Protein AF-A0A939DSG8-F1 (afdb_monomer)

Organism: NCBI:txid751969

Mean predicted aligned error: 4.27 Å

Radius of gyration: 19.81 Å; Cα contacts (8 Å, |Δi|>4): 83; chains: 1; bounding box: 52×40×44 Å

Foldseek 3Di:
DVVVQVVQVVCVVVVHDGAFEEEDEQDDDVLCVVCVVVVHHSVVSRVVVLVVVVVVCVVVVHDGPYYYYCPDPVNVVVVVVVVVVCVVVVNDDDDDDDFDADPVVGDTDDPVRDDDDDD

Sequence (119 aa):
HIQTDIWTRFQRMRGHQCYSVCADDAHGTPVMLKAQELGISPEQMVEQTRAEHHQDLLDFHVEYDNYYVTHSPENRELSELIYRRLNDAGYISKRTISQLYDPEKQMFLPDRFIKGTCP

Solvent-accessible surface area (backbone atoms only — not comparable to full-atom values): 7414 Å² total; per-residue (Å²): 110,70,75,59,45,58,51,48,53,50,41,42,77,72,71,44,93,72,88,46,72,51,59,45,84,60,75,58,72,67,48,51,53,51,14,56,74,72,74,46,52,47,67,58,48,41,52,53,51,47,52,51,53,52,48,55,34,49,75,72,70,47,78,53,83,43,75,52,54,54,82,36,74,67,50,48,53,52,51,52,48,52,51,49,54,38,45,76,72,65,72,59,85,88,78,91,78,90,74,57,66,41,81,87,80,72,43,75,54,59,75,93,74,65,82,78,78,86,130

Secondary structure (DSSP, 8-state):
-HHHHHHHHHHHHTT-----EEEE---SHHHHHHHHHHTS-HHHHHHHHHHHHHHHHHHTT---SEEEESSSHHHHHHHHHHHHHHHHTT----------EETTTTEEPPGGG------

Structure (mmCIF, N/CA/C/O backbone):
data_AF-A0A939DSG8-F1
#
_entry.id   AF-A0A939DSG8-F1
#
loop_
_atom_site.group_PDB
_atom_site.id
_atom_site.type_symbol
_atom_site.label_atom_id
_atom_site.label_alt_id
_atom_site.label_comp_id
_atom_site.label_asym_id
_atom_site.label_entity_id
_atom_site.label_seq_id
_atom_site.pdbx_PDB_ins_code
_atom_site.Cartn_x
_atom_site.Cartn_y
_atom_site.Cartn_z
_atom_site.occupancy
_atom_site.B_iso_or_equiv
_atom_site.auth_seq_id
_atom_site.auth_comp_id
_atom_site.auth_asym_id
_atom_site.auth_atom_id
_atom_site.pdbx_PDB_model_num
ATOM 1 N N . HIS A 1 1 ? -8.237 10.365 6.549 1.00 93.88 1 HIS A N 1
ATOM 2 C CA . HIS A 1 1 ? -8.371 9.963 7.965 1.00 93.88 1 HIS A CA 1
ATOM 3 C C . HIS A 1 1 ? -9.626 10.554 8.625 1.00 93.88 1 HIS A C 1
ATOM 5 O O . HIS A 1 1 ? -10.548 9.790 8.869 1.00 93.88 1 HIS A O 1
ATOM 11 N N . ILE A 1 2 ? -9.745 11.880 8.811 1.00 97.25 2 ILE A N 1
ATOM 12 C CA . ILE A 1 2 ? -10.865 12.519 9.556 1.00 97.25 2 ILE A CA 1
ATOM 13 C C . ILE A 1 2 ? -12.265 12.163 9.021 1.00 97.25 2 ILE A C 1
ATOM 15 O O . ILE A 1 2 ? -13.133 11.747 9.781 1.00 97.25 2 ILE A O 1
ATOM 19 N N . GLN A 1 3 ? -12.500 12.293 7.711 1.00 98.00 3 GLN A N 1
ATOM 20 C CA . GLN A 1 3 ? -13.813 11.990 7.121 1.00 98.00 3 GLN A CA 1
ATOM 21 C C . GLN A 1 3 ? -14.254 10.539 7.391 1.00 98.00 3 GLN A C 1
ATOM 23 O O . GLN A 1 3 ? -15.407 10.291 7.745 1.00 98.00 3 GLN A O 1
ATOM 28 N N . THR A 1 4 ? -13.329 9.588 7.245 1.00 97.06 4 THR A N 1
ATOM 29 C CA . THR A 1 4 ? -13.566 8.159 7.489 1.00 97.06 4 THR A CA 1
ATOM 30 C C . THR A 1 4 ? -13.795 7.865 8.971 1.00 97.06 4 THR A C 1
ATOM 32 O O . THR A 1 4 ? -14.659 7.054 9.304 1.00 97.06 4 THR A O 1
ATOM 35 N N . ASP A 1 5 ? -13.066 8.540 9.861 1.00 98.19 5 ASP A N 1
ATOM 36 C CA . ASP A 1 5 ? -13.221 8.404 11.312 1.00 98.19 5 ASP A CA 1
ATOM 37 C C . ASP A 1 5 ? -14.613 8.859 11.779 1.00 98.19 5 ASP A C 1
ATOM 39 O O . ASP A 1 5 ? -15.325 8.094 12.432 1.00 98.19 5 ASP A O 1
ATOM 43 N N . ILE A 1 6 ? -15.068 10.039 11.334 1.00 98.19 6 ILE A N 1
ATOM 44 C CA . ILE A 1 6 ? -16.420 10.554 11.622 1.00 98.19 6 ILE A CA 1
ATOM 45 C C . ILE A 1 6 ? -17.485 9.532 11.210 1.00 98.19 6 ILE A C 1
ATOM 47 O O . ILE A 1 6 ? -18.411 9.239 11.971 1.00 98.19 6 ILE A O 1
ATOM 51 N N . TRP A 1 7 ? -17.350 8.963 10.012 1.00 98.25 7 TRP A N 1
ATOM 52 C CA . TRP A 1 7 ? -18.307 7.985 9.508 1.00 98.25 7 TRP A CA 1
ATOM 53 C C . TRP A 1 7 ? -18.265 6.673 10.298 1.00 98.25 7 TRP A C 1
ATOM 55 O O . TRP A 1 7 ? -19.314 6.151 10.671 1.00 98.25 7 TRP A O 1
ATOM 65 N N . THR A 1 8 ? -17.074 6.173 10.629 1.00 98.25 8 THR A N 1
ATOM 66 C CA . THR A 1 8 ? -16.891 4.960 11.443 1.00 98.25 8 THR A CA 1
ATOM 67 C C . THR A 1 8 ? -17.534 5.120 12.819 1.00 98.25 8 THR A C 1
ATOM 69 O O . THR A 1 8 ? -18.296 4.254 13.258 1.00 98.25 8 THR A O 1
ATOM 72 N N . ARG A 1 9 ? -17.286 6.251 13.490 1.00 98.38 9 ARG A N 1
ATOM 73 C CA . ARG A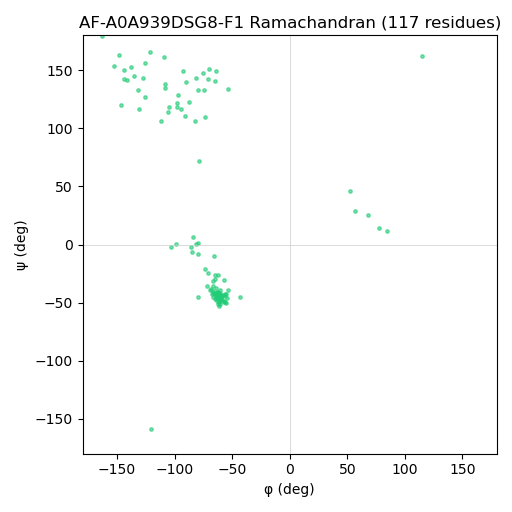 1 9 ? -17.891 6.576 14.789 1.00 98.38 9 ARG A CA 1
ATOM 7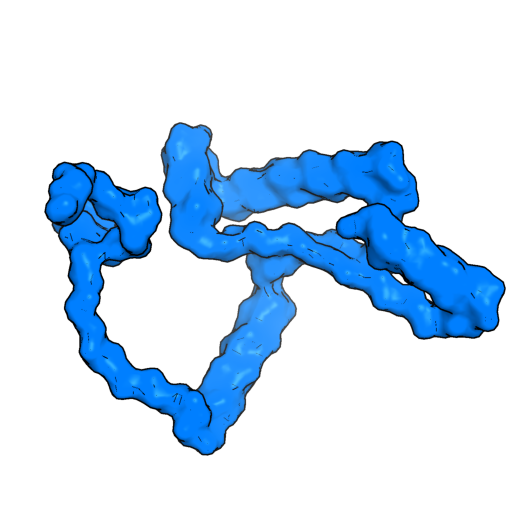4 C C . ARG A 1 9 ? -19.408 6.630 14.690 1.00 98.38 9 ARG A C 1
ATOM 76 O O . ARG A 1 9 ? -20.086 6.018 15.512 1.00 98.38 9 ARG A O 1
ATOM 83 N N . PHE A 1 10 ? -19.939 7.282 13.655 1.00 98.50 10 PHE A N 1
ATOM 84 C CA . PHE A 1 10 ? -21.376 7.298 13.396 1.00 98.50 10 PHE A CA 1
ATOM 85 C C . PHE A 1 10 ? -21.940 5.878 13.245 1.00 98.50 10 PHE A C 1
ATOM 87 O O . PHE A 1 10 ? -22.902 5.542 13.932 1.00 98.50 10 PHE A O 1
ATOM 94 N N . GLN A 1 11 ? -21.333 5.018 12.420 1.00 98.56 11 GLN A N 1
ATOM 95 C CA . GLN A 1 11 ? -21.807 3.641 12.228 1.00 98.56 11 GLN A CA 1
ATOM 96 C C . GLN A 1 11 ? -21.826 2.849 13.542 1.00 98.56 11 GLN A C 1
ATOM 98 O O . GLN A 1 11 ? -22.823 2.198 13.863 1.00 98.56 11 GLN A O 1
ATOM 103 N N . ARG A 1 12 ? -20.768 2.963 14.352 1.00 98.31 12 ARG A N 1
ATOM 104 C CA . ARG A 1 12 ? -20.689 2.309 15.668 1.00 98.31 12 ARG A CA 1
ATOM 105 C C . ARG A 1 12 ? -21.751 2.823 16.635 1.00 98.31 12 ARG A C 1
ATOM 107 O O . ARG A 1 12 ? -22.420 2.022 17.280 1.00 98.31 12 ARG A O 1
ATOM 114 N N . MET A 1 13 ? -21.977 4.138 16.689 1.00 98.44 13 MET A N 1
ATOM 115 C CA . MET A 1 13 ? -23.035 4.741 17.516 1.00 98.44 13 MET A CA 1
ATOM 116 C C . MET A 1 13 ? -24.442 4.289 17.107 1.00 98.44 13 MET A C 1
ATOM 118 O O . MET A 1 13 ? -25.353 4.280 17.930 1.00 98.44 13 MET A O 1
ATOM 122 N N . ARG A 1 14 ? -24.633 3.897 15.844 1.00 98.69 14 ARG A N 1
ATOM 123 C CA . ARG A 1 14 ? -25.890 3.327 15.340 1.00 98.69 14 ARG A CA 1
ATOM 124 C C . ARG A 1 14 ? -26.054 1.834 15.644 1.00 98.69 14 ARG A C 1
ATOM 126 O O . ARG A 1 14 ? -27.086 1.269 15.292 1.00 98.69 14 ARG A O 1
ATOM 133 N N . GLY A 1 15 ? -25.085 1.215 16.320 1.00 98.50 15 GLY A N 1
ATOM 134 C CA . GLY A 1 15 ? -25.101 -0.200 16.689 1.00 98.50 15 GLY A CA 1
ATOM 135 C C . GLY A 1 15 ? -24.588 -1.133 15.592 1.00 98.50 15 GLY A C 1
ATOM 136 O O . GLY A 1 15 ? -24.768 -2.344 15.697 1.00 98.50 15 GLY A O 1
ATOM 137 N N . HIS A 1 16 ? -23.965 -0.603 14.535 1.00 98.62 16 HIS A N 1
ATOM 138 C CA . HIS A 1 16 ? -23.385 -1.428 13.481 1.00 98.62 16 HIS A CA 1
ATOM 139 C C . HIS A 1 16 ? -22.003 -1.953 13.880 1.00 98.62 16 HIS A C 1
ATOM 141 O O . HIS A 1 16 ? -21.187 -1.237 14.465 1.00 98.62 16 HIS A O 1
ATOM 147 N N . GLN A 1 17 ? -21.712 -3.191 13.485 1.00 98.31 17 GLN A N 1
ATOM 148 C CA . GLN A 1 17 ? -20.358 -3.730 13.511 1.00 98.31 17 GLN A CA 1
ATOM 149 C C . GLN A 1 17 ? -19.559 -3.097 12.366 1.00 98.31 17 GLN A C 1
ATOM 151 O O . GLN A 1 17 ? -19.824 -3.364 11.196 1.00 98.31 17 GLN A O 1
ATOM 156 N N . CYS A 1 18 ? -18.609 -2.225 12.704 1.00 97.94 18 CYS A N 1
ATOM 157 C CA . CYS A 1 18 ? -17.837 -1.452 11.735 1.00 97.94 18 CYS A CA 1
ATOM 158 C C . CYS A 1 18 ? -16.342 -1.550 12.043 1.00 97.94 18 CYS A C 1
ATOM 160 O O . CYS A 1 18 ? -15.898 -1.062 13.089 1.00 97.94 18 CYS A O 1
ATOM 162 N N . TYR A 1 19 ? -15.597 -2.139 11.104 1.00 98.00 19 TYR A N 1
ATOM 163 C CA . TYR A 1 19 ? -14.143 -2.251 11.154 1.00 98.00 19 TYR A CA 1
ATOM 164 C C . TYR A 1 19 ? -13.487 -1.149 10.318 1.00 98.00 19 TYR A C 1
ATOM 166 O O . TYR A 1 19 ? -13.743 -1.047 9.118 1.00 98.00 19 TYR A O 1
ATOM 174 N N . SER A 1 20 ? -12.651 -0.332 10.948 1.00 97.88 20 SER A N 1
ATOM 175 C CA . SER A 1 20 ? -11.825 0.690 10.315 1.00 97.88 20 SER A CA 1
ATOM 176 C C . SER A 1 20 ? -10.384 0.202 10.277 1.00 97.88 20 SER A C 1
ATOM 178 O O . SER A 1 20 ? -9.775 -0.042 11.316 1.00 97.88 20 SER A O 1
ATOM 180 N N . VAL A 1 21 ? -9.841 0.049 9.073 1.00 97.94 21 VAL A N 1
ATOM 181 C CA . VAL A 1 21 ? -8.483 -0.454 8.843 1.00 97.94 21 VAL A CA 1
ATOM 182 C C . VAL A 1 21 ? -7.719 0.507 7.946 1.00 97.94 21 VAL A C 1
ATOM 184 O O . VAL A 1 21 ? -8.290 1.099 7.028 1.00 97.94 21 VAL A O 1
ATOM 187 N N . CYS A 1 22 ? -6.429 0.668 8.211 1.00 97.94 22 CYS A N 1
ATOM 188 C CA . CYS A 1 22 ? -5.521 1.465 7.392 1.00 97.94 22 CYS A CA 1
ATOM 189 C C . CYS A 1 22 ? -4.115 0.861 7.459 1.00 97.94 22 CYS A C 1
ATOM 191 O O . CYS A 1 22 ? -3.822 0.034 8.324 1.00 97.94 22 CYS A O 1
ATOM 193 N N . ALA A 1 23 ? -3.247 1.240 6.531 1.00 97.50 23 ALA A N 1
ATOM 194 C CA . ALA A 1 23 ? -1.853 0.831 6.528 1.00 97.50 23 ALA A CA 1
ATOM 195 C C . ALA A 1 23 ? -0.994 1.883 5.831 1.00 97.50 23 ALA A C 1
ATOM 197 O O . ALA A 1 23 ? -1.483 2.584 4.943 1.00 97.50 23 ALA A O 1
ATOM 198 N N . ASP A 1 24 ? 0.280 1.939 6.201 1.00 97.62 24 ASP A N 1
ATOM 199 C CA . ASP A 1 24 ? 1.279 2.701 5.458 1.00 97.62 24 ASP A CA 1
ATOM 200 C C . ASP A 1 24 ? 1.644 1.979 4.158 1.00 97.62 24 ASP A C 1
ATOM 202 O O . ASP A 1 24 ? 1.927 0.773 4.163 1.00 97.62 24 ASP A O 1
ATOM 206 N N . ASP A 1 25 ? 1.667 2.728 3.053 1.00 97.25 25 ASP A N 1
ATOM 207 C CA . ASP A 1 25 ? 2.193 2.241 1.780 1.00 97.25 25 ASP A CA 1
ATOM 208 C C . ASP A 1 25 ? 3.721 2.377 1.751 1.00 97.25 25 ASP A C 1
ATOM 210 O O . ASP A 1 25 ? 4.281 3.467 1.642 1.00 97.25 25 ASP A O 1
ATOM 214 N N . ALA A 1 26 ? 4.388 1.236 1.882 1.00 95.38 26 ALA A N 1
ATOM 215 C CA . ALA A 1 26 ? 5.820 1.116 2.101 1.00 95.38 26 ALA A CA 1
ATOM 216 C C . ALA A 1 26 ? 6.630 0.807 0.830 1.00 95.38 26 ALA A C 1
ATOM 218 O O . ALA A 1 26 ? 7.849 0.631 0.908 1.00 95.38 26 ALA A O 1
ATOM 219 N N . HIS A 1 27 ? 5.995 0.676 -0.339 1.00 94.94 27 HIS A N 1
ATOM 220 C CA . HIS A 1 27 ? 6.674 0.223 -1.557 1.00 94.94 27 HIS A CA 1
ATOM 221 C C . HIS A 1 27 ? 6.863 1.329 -2.599 1.00 94.94 27 HIS A C 1
ATOM 223 O O . HIS A 1 27 ? 6.213 2.369 -2.610 1.00 94.94 27 HIS A O 1
ATOM 229 N N . GLY A 1 28 ? 7.786 1.074 -3.528 1.00 90.06 28 GLY A N 1
ATOM 230 C CA . GLY A 1 28 ? 8.022 1.911 -4.699 1.00 90.06 28 GLY A CA 1
ATOM 231 C C . GLY A 1 28 ? 9.391 2.585 -4.717 1.00 90.06 28 GLY A C 1
ATOM 232 O O . GLY A 1 28 ? 10.078 2.748 -3.709 1.00 90.06 28 GLY A O 1
ATOM 233 N N . THR A 1 29 ? 9.783 3.045 -5.906 1.00 87.38 29 THR A N 1
ATOM 234 C CA . THR A 1 29 ? 11.067 3.725 -6.121 1.00 87.38 29 THR A CA 1
ATOM 235 C C . THR A 1 29 ? 11.299 4.978 -5.249 1.00 87.38 29 THR A C 1
ATOM 237 O O . THR A 1 29 ? 12.465 5.239 -4.966 1.00 87.38 29 THR A O 1
ATOM 240 N N . PRO A 1 30 ? 10.294 5.787 -4.807 1.00 88.94 30 PRO A N 1
ATOM 241 C CA . PRO A 1 30 ? 10.595 6.955 -3.975 1.00 88.94 30 PRO A CA 1
ATOM 242 C C . PRO A 1 30 ? 11.148 6.540 -2.612 1.00 88.94 30 PRO A C 1
ATOM 244 O O . PRO A 1 30 ? 12.116 7.140 -2.162 1.00 88.94 30 PRO A O 1
ATOM 247 N N . VAL A 1 31 ? 10.564 5.501 -2.005 1.00 91.56 31 VAL A N 1
ATOM 248 C CA . VAL A 1 31 ? 10.976 4.973 -0.699 1.00 91.56 31 VAL A CA 1
ATOM 249 C C . VAL A 1 31 ? 12.418 4.484 -0.773 1.00 91.56 31 VAL A C 1
ATOM 251 O O . VAL A 1 31 ? 13.256 4.917 0.008 1.00 91.56 31 VAL A O 1
ATOM 254 N N . MET A 1 32 ? 12.740 3.6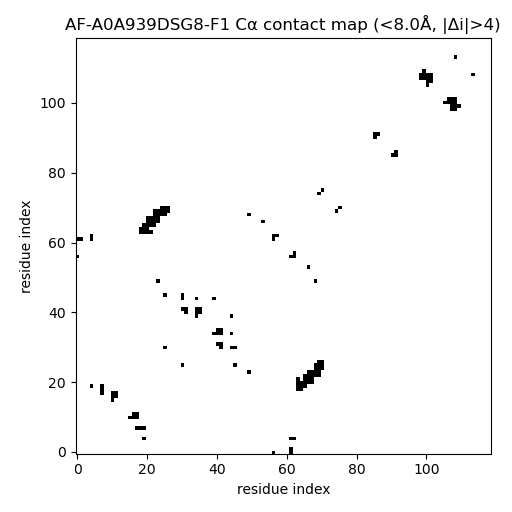73 -1.788 1.00 90.00 32 MET A N 1
ATOM 255 C CA . MET A 1 32 ? 14.102 3.174 -1.998 1.00 90.00 32 MET A CA 1
ATOM 256 C C . MET A 1 32 ? 15.128 4.308 -2.135 1.00 90.00 32 MET A C 1
ATOM 258 O O . MET A 1 32 ? 16.169 4.279 -1.486 1.00 90.00 32 MET A O 1
ATOM 262 N N . LEU A 1 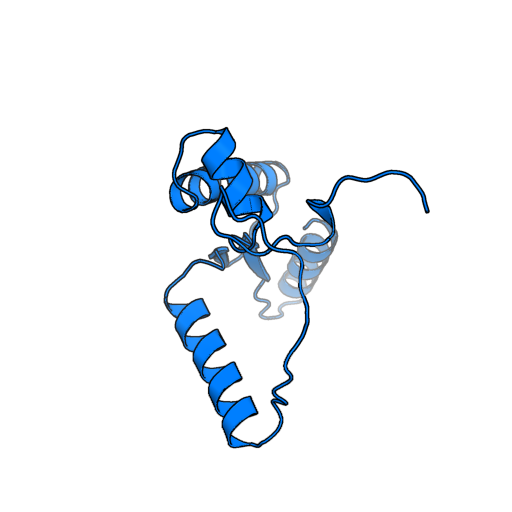33 ? 14.849 5.313 -2.970 1.00 88.94 33 LEU A N 1
ATOM 263 C CA . LEU A 1 33 ? 15.796 6.404 -3.210 1.00 88.94 33 LEU A CA 1
ATOM 264 C C . LEU A 1 33 ? 15.925 7.343 -2.011 1.00 88.94 33 LEU A C 1
ATOM 266 O O . LEU A 1 33 ? 17.023 7.822 -1.740 1.00 88.94 33 LEU A O 1
ATOM 270 N N . LYS A 1 34 ? 14.835 7.594 -1.279 1.00 92.62 34 LYS A N 1
ATOM 271 C CA . LYS A 1 34 ? 14.894 8.427 -0.079 1.00 92.62 34 LYS A CA 1
ATOM 272 C C . LYS A 1 34 ? 15.650 7.724 1.046 1.00 92.62 34 LYS A C 1
ATOM 274 O O . LYS A 1 34 ? 16.462 8.363 1.704 1.00 92.62 34 LYS A O 1
ATOM 279 N N . ALA A 1 35 ? 15.464 6.416 1.212 1.00 94.25 35 ALA A N 1
ATOM 280 C CA . ALA A 1 35 ? 16.244 5.624 2.158 1.00 94.25 35 ALA A CA 1
ATOM 281 C C . ALA A 1 35 ? 17.746 5.663 1.819 1.00 94.25 35 ALA A C 1
ATOM 283 O O . ALA A 1 35 ? 18.569 5.913 2.698 1.00 94.25 35 ALA A O 1
ATOM 284 N N . GLN A 1 36 ? 18.099 5.536 0.531 1.00 91.62 36 GLN A N 1
ATOM 285 C CA . GLN A 1 36 ? 19.480 5.700 0.056 1.00 91.62 36 GLN A CA 1
ATOM 286 C C . GLN A 1 36 ? 20.048 7.098 0.343 1.00 91.62 36 GLN A C 1
ATOM 288 O O . GLN A 1 36 ? 21.185 7.203 0.792 1.00 91.62 36 GLN A O 1
ATOM 293 N N . GLU A 1 37 ? 19.275 8.163 0.110 1.00 93.38 37 GLU A N 1
ATOM 294 C CA . GLU A 1 37 ? 19.672 9.547 0.418 1.00 93.38 37 GLU A CA 1
ATOM 295 C C . GLU A 1 37 ? 19.941 9.746 1.917 1.00 93.38 37 GLU A C 1
ATOM 297 O O . GLU A 1 37 ? 20.893 10.425 2.293 1.00 93.38 37 GLU A O 1
ATOM 302 N N . LEU A 1 38 ? 19.121 9.124 2.766 1.00 94.69 38 LEU A N 1
ATOM 303 C CA . LEU A 1 38 ? 19.248 9.153 4.224 1.00 94.69 38 LEU A CA 1
ATOM 304 C C . LEU A 1 38 ? 20.320 8.187 4.760 1.00 94.69 38 LEU A C 1
ATOM 306 O O . LEU A 1 38 ? 20.624 8.220 5.950 1.00 94.69 38 LEU A O 1
ATOM 310 N N . GLY A 1 39 ? 20.895 7.329 3.911 1.00 96.38 39 GLY A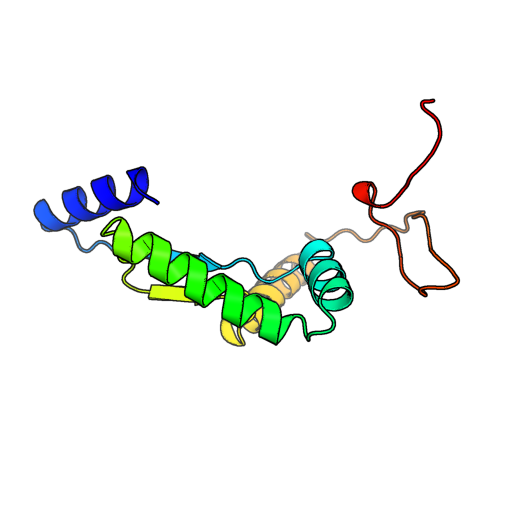 N 1
ATOM 311 C CA . GLY A 1 39 ? 21.899 6.340 4.310 1.00 96.38 39 GLY A CA 1
ATOM 312 C C . GLY A 1 39 ? 21.360 5.228 5.219 1.00 96.38 39 GLY A C 1
ATOM 313 O O . GLY A 1 39 ? 22.129 4.641 5.980 1.00 96.38 39 GLY A O 1
ATOM 314 N N . ILE A 1 40 ? 20.058 4.939 5.154 1.00 97.50 4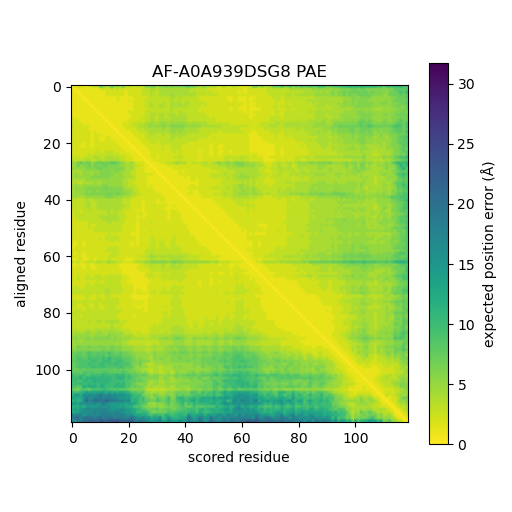0 ILE A N 1
ATOM 315 C CA . ILE A 1 40 ? 19.377 3.900 5.944 1.00 97.50 40 ILE A CA 1
ATOM 316 C C . ILE A 1 40 ? 18.699 2.877 5.027 1.00 97.50 40 ILE A C 1
ATOM 318 O O . ILE A 1 40 ? 18.537 3.098 3.826 1.00 97.50 40 ILE A O 1
ATOM 322 N N . SER A 1 41 ? 18.300 1.732 5.582 1.00 96.81 41 SER A N 1
ATOM 323 C CA . SER A 1 41 ? 17.508 0.756 4.821 1.00 96.81 41 SER A CA 1
ATOM 324 C C . SER A 1 41 ? 16.078 1.265 4.560 1.00 96.81 41 SER A C 1
ATOM 326 O O . SER A 1 41 ? 15.541 2.023 5.376 1.00 96.81 41 SER A O 1
ATOM 328 N N . PRO A 1 42 ? 15.430 0.849 3.454 1.00 95.38 42 PRO A N 1
ATOM 329 C CA . PRO A 1 42 ? 14.018 1.142 3.205 1.00 95.38 42 PRO A CA 1
ATOM 330 C C . PRO A 1 42 ? 13.110 0.714 4.360 1.00 95.38 42 PRO A C 1
ATOM 332 O O . PRO A 1 42 ? 12.206 1.454 4.730 1.00 95.38 42 PRO A O 1
ATOM 335 N N . GLU A 1 43 ? 13.383 -0.436 4.972 1.00 95.62 43 GLU A N 1
ATOM 336 C CA . GLU A 1 43 ? 12.622 -0.970 6.100 1.00 95.62 43 GLU A CA 1
ATOM 337 C C . GLU A 1 43 ? 12.729 -0.060 7.330 1.00 95.62 43 GLU A C 1
ATOM 339 O O . GLU A 1 43 ? 11.720 0.234 7.965 1.00 95.62 43 GLU A O 1
ATOM 344 N N . GLN A 1 44 ? 13.928 0.450 7.635 1.00 96.69 44 GLN A N 1
ATOM 345 C CA . GLN A 1 44 ? 14.114 1.426 8.716 1.00 96.69 44 GLN A CA 1
ATOM 346 C C . GLN A 1 44 ? 13.379 2.737 8.437 1.00 96.69 44 GLN A C 1
ATOM 348 O O . GLN A 1 44 ? 12.738 3.274 9.337 1.00 96.69 44 GLN A O 1
ATOM 353 N N . MET A 1 45 ? 13.460 3.244 7.203 1.00 96.38 45 MET A N 1
ATOM 354 C CA . MET A 1 45 ? 12.762 4.470 6.814 1.00 96.38 45 MET A CA 1
ATOM 355 C C . MET A 1 45 ? 11.243 4.313 6.965 1.00 96.38 45 MET A C 1
ATOM 357 O O . MET A 1 45 ? 10.582 5.198 7.507 1.00 96.38 45 MET A O 1
ATOM 361 N N . VAL A 1 46 ? 10.697 3.188 6.495 1.00 96.00 46 VAL A N 1
ATOM 362 C CA . VAL A 1 46 ? 9.269 2.864 6.592 1.00 96.00 46 VAL A CA 1
ATOM 363 C C . VAL A 1 46 ? 8.835 2.758 8.048 1.00 96.00 46 VAL A C 1
ATOM 365 O O . VAL A 1 46 ? 7.814 3.333 8.401 1.00 96.00 46 VAL A O 1
ATOM 368 N N . GLU A 1 47 ? 9.602 2.077 8.901 1.00 96.38 47 GLU A N 1
ATOM 369 C CA . GLU A 1 47 ? 9.250 1.925 10.317 1.00 96.38 47 GLU A CA 1
ATOM 370 C C . GLU A 1 47 ? 9.207 3.277 11.044 1.00 96.38 47 GLU A C 1
ATOM 372 O O . GLU A 1 47 ? 8.254 3.558 11.769 1.00 96.38 47 GLU A O 1
ATOM 377 N N . GLN A 1 48 ? 10.199 4.142 10.804 1.00 96.62 48 GLN A N 1
ATOM 378 C CA . GLN A 1 48 ? 10.238 5.493 11.375 1.00 96.62 48 GLN A CA 1
ATOM 379 C C . GLN A 1 48 ? 9.049 6.335 10.906 1.00 96.62 48 GLN A C 1
ATOM 381 O O . GLN A 1 48 ? 8.307 6.870 11.725 1.00 96.62 48 GLN A O 1
ATOM 386 N N . THR A 1 49 ? 8.828 6.380 9.592 1.00 96.00 49 THR A N 1
ATOM 387 C CA . THR A 1 49 ? 7.743 7.163 8.984 1.00 96.00 49 THR A CA 1
ATOM 388 C C . THR A 1 49 ? 6.374 6.670 9.460 1.00 96.00 49 THR A C 1
ATOM 390 O O . THR A 1 49 ? 5.500 7.466 9.789 1.00 96.00 49 THR A O 1
ATOM 393 N N . ARG A 1 50 ? 6.191 5.349 9.572 1.00 96.62 50 ARG A N 1
ATOM 394 C CA . ARG A 1 50 ? 4.956 4.746 10.081 1.00 96.62 50 ARG A CA 1
ATOM 395 C C . ARG A 1 50 ? 4.692 5.127 11.532 1.00 96.62 50 ARG A C 1
ATOM 397 O O . ARG A 1 50 ? 3.541 5.376 11.885 1.00 96.62 50 ARG A O 1
ATOM 404 N N . ALA A 1 51 ? 5.723 5.140 12.376 1.00 97.19 51 ALA A N 1
ATOM 405 C CA . ALA A 1 51 ? 5.585 5.556 13.767 1.00 97.19 51 ALA A CA 1
ATOM 406 C C . ALA A 1 51 ? 5.156 7.030 13.868 1.00 97.19 51 ALA A C 1
ATOM 408 O O . ALA A 1 51 ? 4.254 7.342 14.643 1.00 97.19 51 ALA A O 1
ATOM 409 N N . GLU A 1 52 ? 5.738 7.903 13.041 1.00 97.81 52 GLU A N 1
ATOM 410 C CA . GLU A 1 52 ? 5.359 9.319 12.936 1.00 97.81 52 GLU A CA 1
ATOM 411 C C . GLU A 1 52 ? 3.905 9.479 12.471 1.00 97.81 52 GLU A C 1
ATOM 413 O O . GLU A 1 52 ? 3.102 10.088 13.174 1.00 97.81 52 GLU A O 1
ATOM 418 N N . HIS A 1 53 ? 3.522 8.843 11.359 1.00 97.88 53 HIS A N 1
ATOM 419 C CA . HIS A 1 53 ? 2.142 8.865 10.866 1.00 97.88 53 HIS A CA 1
ATOM 420 C C . HIS A 1 53 ? 1.141 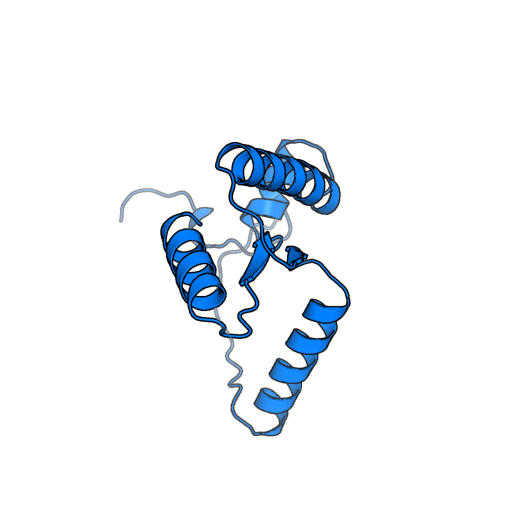8.356 11.907 1.00 97.88 53 HIS A C 1
ATOM 422 O O . HIS A 1 53 ? 0.065 8.930 12.072 1.00 97.88 53 HIS A O 1
ATOM 428 N N . HIS A 1 54 ? 1.470 7.270 12.611 1.00 97.00 54 HIS A N 1
ATOM 429 C CA . HIS A 1 54 ? 0.597 6.720 13.640 1.00 97.00 54 HIS A CA 1
ATOM 430 C C . HIS A 1 54 ? 0.427 7.694 14.809 1.00 97.00 54 HIS A C 1
ATOM 432 O O . HIS A 1 54 ? -0.695 7.880 15.279 1.00 97.00 54 HIS A O 1
ATOM 438 N N . GLN A 1 55 ? 1.508 8.343 15.248 1.00 97.94 55 GLN A N 1
ATOM 439 C CA . GLN A 1 55 ? 1.438 9.348 16.304 1.00 97.94 55 GLN A CA 1
ATOM 440 C C . GLN A 1 55 ? 0.588 10.550 15.879 1.00 97.94 55 GLN A C 1
ATOM 442 O O . GLN A 1 55 ? -0.314 10.935 16.621 1.00 97.94 55 GLN A O 1
ATOM 447 N N . ASP A 1 56 ? 0.792 11.072 14.668 1.00 98.19 56 ASP A N 1
ATOM 448 C CA . ASP A 1 56 ? -0.016 12.168 14.130 1.00 98.19 56 ASP A CA 1
ATOM 449 C C . ASP A 1 56 ? -1.508 11.799 14.129 1.00 98.19 56 ASP A C 1
ATOM 451 O O . ASP A 1 56 ? -2.360 12.578 14.550 1.00 98.19 56 ASP A O 1
ATOM 455 N N . LEU A 1 57 ? -1.859 10.583 13.702 1.00 97.81 57 LEU A N 1
ATOM 456 C CA . LEU A 1 57 ? -3.248 10.116 13.707 1.00 97.81 57 LEU A CA 1
ATOM 457 C C . LEU A 1 57 ? -3.851 10.084 15.114 1.00 97.81 57 LEU A C 1
ATOM 459 O O . LEU A 1 57 ? -4.984 10.543 15.296 1.00 97.81 57 LEU A O 1
ATOM 463 N N . LEU A 1 58 ? -3.099 9.590 16.100 1.00 96.81 58 LEU A N 1
ATOM 464 C CA . LEU A 1 58 ? -3.525 9.562 17.499 1.00 96.81 58 LEU A CA 1
ATOM 465 C C . LEU A 1 58 ? -3.720 10.970 18.071 1.00 96.81 58 LEU A C 1
ATOM 467 O O . LEU A 1 58 ? -4.694 11.195 18.795 1.00 96.81 58 LEU A O 1
ATOM 471 N N . ASP A 1 59 ? -2.8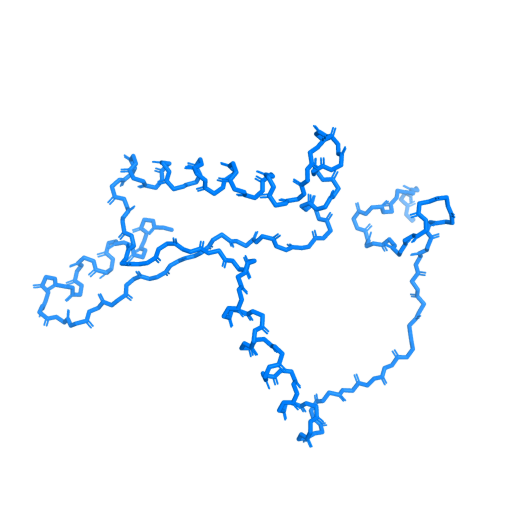70 11.926 17.698 1.00 98.00 59 ASP A N 1
ATOM 472 C CA . ASP A 1 59 ? -2.979 13.329 18.117 1.00 98.00 59 ASP A CA 1
ATOM 473 C C . ASP A 1 59 ? -4.251 13.996 17.561 1.00 98.00 59 ASP A C 1
ATOM 475 O O . ASP A 1 59 ? -4.855 14.851 18.211 1.00 98.00 59 ASP A O 1
ATOM 479 N N . PHE A 1 60 ? -4.728 13.548 16.396 1.00 97.81 60 PHE A N 1
ATOM 480 C CA . PHE A 1 60 ? -6.037 13.917 15.840 1.00 97.81 60 PHE A CA 1
ATOM 481 C C . PHE A 1 60 ? -7.205 13.070 16.376 1.00 97.81 60 PHE A C 1
ATOM 483 O O . PHE A 1 60 ? -8.334 13.208 15.895 1.00 97.81 60 PHE A O 1
ATOM 490 N N . HIS A 1 61 ? -6.964 12.198 17.358 1.00 97.19 61 HIS A N 1
ATOM 491 C CA . HIS A 1 61 ? -7.925 11.230 17.892 1.00 97.19 61 HIS A CA 1
ATOM 492 C C . HIS A 1 61 ? -8.505 10.279 16.835 1.00 97.19 61 HIS A C 1
ATOM 494 O O . HIS A 1 61 ? -9.637 9.805 16.965 1.00 97.19 61 HIS A O 1
ATOM 500 N N . VAL A 1 62 ? -7.742 9.988 15.784 1.00 97.88 62 VAL A N 1
ATOM 501 C CA . VAL A 1 62 ? -8.095 8.980 14.788 1.00 97.88 62 VAL A CA 1
ATOM 502 C C . VAL A 1 62 ? -7.429 7.666 15.167 1.00 97.88 62 VAL A C 1
ATOM 504 O O . VAL A 1 62 ? -6.209 7.544 15.135 1.00 97.88 62 VAL A O 1
ATOM 507 N N . GLU A 1 63 ? -8.244 6.658 15.465 1.00 93.06 63 GLU A N 1
ATOM 508 C CA . GLU A 1 63 ? -7.772 5.322 15.822 1.00 93.06 63 GLU A CA 1
ATOM 509 C C . GLU A 1 63 ? -8.432 4.276 14.917 1.00 93.06 63 GLU A C 1
ATOM 511 O O . GLU A 1 63 ? -9.656 4.230 14.762 1.00 93.06 63 GLU A O 1
ATOM 516 N N . TYR A 1 64 ? -7.605 3.444 14.288 1.00 97.38 64 TYR A N 1
ATOM 517 C CA . TYR A 1 64 ? -8.048 2.316 13.471 1.00 97.38 64 TYR A CA 1
ATOM 518 C C . TYR A 1 64 ? -8.102 1.058 14.333 1.00 97.38 64 TYR A C 1
ATOM 520 O O . TYR A 1 64 ? -7.265 0.882 15.211 1.00 97.38 64 TYR A O 1
ATOM 528 N N . ASP A 1 65 ? -9.014 0.131 14.030 1.00 98.06 65 ASP A N 1
ATOM 529 C CA . ASP A 1 65 ? -9.006 -1.188 14.683 1.00 98.06 65 ASP A CA 1
ATOM 530 C C . ASP A 1 65 ? -7.753 -1.985 14.317 1.00 98.06 65 ASP A C 1
ATOM 532 O O . ASP A 1 65 ? -7.322 -2.859 15.064 1.00 98.06 65 ASP A O 1
ATOM 536 N N . ASN A 1 66 ? -7.180 -1.695 13.146 1.00 97.62 66 ASN A N 1
ATOM 537 C CA . ASN A 1 66 ? -5.873 -2.185 12.749 1.00 97.62 66 ASN A CA 1
ATOM 538 C C . ASN A 1 66 ? -5.155 -1.140 11.883 1.00 97.62 66 ASN A C 1
ATOM 540 O O . ASN A 1 66 ? -5.654 -0.773 10.814 1.00 97.62 66 ASN A O 1
ATOM 544 N N . TYR A 1 67 ? -3.985 -0.686 12.342 1.00 97.25 67 TYR A N 1
ATOM 545 C CA . TYR A 1 67 ? -3.083 0.190 11.592 1.00 97.25 67 TYR A CA 1
ATOM 546 C C . TYR A 1 67 ? -1.796 -0.553 11.230 1.00 97.25 67 TYR A C 1
ATOM 548 O O . TYR A 1 67 ? -0.944 -0.811 12.086 1.00 97.25 67 TYR A O 1
ATOM 556 N N . TYR A 1 68 ? -1.651 -0.920 9.961 1.00 96.94 68 TYR A N 1
ATOM 557 C CA . TYR A 1 68 ? -0.645 -1.887 9.523 1.00 96.94 68 TYR A CA 1
ATOM 558 C C . TYR A 1 68 ? 0.337 -1.311 8.492 1.00 96.94 68 TYR A C 1
ATOM 560 O O . TYR A 1 68 ? 0.542 -0.100 8.439 1.00 96.94 68 TYR A O 1
ATOM 568 N N . VAL A 1 69 ? 1.001 -2.168 7.715 1.00 97.38 69 VAL A N 1
ATOM 569 C CA . VAL A 1 69 ? 1.974 -1.773 6.686 1.00 97.38 69 VAL A CA 1
ATOM 570 C C . VAL A 1 69 ? 1.888 -2.710 5.480 1.00 97.38 69 VAL A C 1
ATOM 572 O O . VAL A 1 69 ? 1.686 -3.920 5.633 1.00 97.38 69 VAL A O 1
ATOM 575 N N . THR A 1 70 ? 2.033 -2.175 4.264 1.00 97.94 70 THR A N 1
ATOM 576 C CA . THR A 1 70 ? 1.985 -2.988 3.033 1.00 97.94 70 THR A CA 1
ATOM 577 C C . THR A 1 70 ? 3.216 -3.881 2.865 1.00 97.94 70 THR A C 1
ATOM 579 O O . THR A 1 70 ? 3.129 -4.931 2.224 1.00 97.94 70 THR A O 1
ATOM 582 N N . HIS A 1 71 ? 4.351 -3.521 3.472 1.00 97.44 71 HIS A N 1
ATOM 583 C CA . HIS A 1 71 ? 5.538 -4.373 3.566 1.00 97.44 71 HIS A CA 1
ATOM 584 C C . HIS A 1 71 ? 5.371 -5.426 4.677 1.00 97.44 71 HIS A C 1
ATOM 586 O O . HIS A 1 71 ? 5.984 -5.343 5.737 1.00 97.44 71 HIS A O 1
ATOM 592 N N . SER A 1 72 ? 4.507 -6.411 4.434 1.00 97.50 72 SER A N 1
ATOM 593 C CA . SER A 1 72 ? 4.173 -7.486 5.376 1.00 97.50 72 SER A CA 1
ATOM 594 C C . SER A 1 72 ? 4.073 -8.855 4.686 1.00 97.50 72 SER A C 1
ATOM 596 O O . SER A 1 72 ? 3.775 -8.916 3.483 1.00 97.50 72 SER A O 1
ATOM 598 N N . PRO A 1 73 ? 4.320 -9.966 5.411 1.00 98.12 73 PRO A N 1
ATOM 599 C CA . PRO A 1 73 ? 4.196 -11.318 4.862 1.00 98.12 73 PRO A CA 1
ATOM 600 C C . PRO A 1 73 ? 2.813 -11.608 4.263 1.00 98.12 73 PRO A C 1
ATOM 602 O O . PRO A 1 73 ? 2.719 -12.157 3.166 1.00 98.12 73 PRO A O 1
ATOM 605 N N . GLU A 1 74 ? 1.749 -11.185 4.940 1.00 98.12 74 GLU A N 1
ATOM 606 C CA . GLU A 1 74 ? 0.359 -11.417 4.552 1.00 98.12 74 GLU A CA 1
ATOM 607 C C . GLU A 1 74 ? 0.021 -10.673 3.259 1.00 98.12 74 GLU A C 1
ATOM 609 O O . GLU A 1 74 ? -0.556 -11.249 2.335 1.00 98.12 74 GLU A O 1
ATOM 614 N N . ASN A 1 75 ? 0.421 -9.401 3.150 1.00 98.44 75 ASN A N 1
ATOM 615 C CA . ASN A 1 75 ? 0.173 -8.624 1.939 1.00 98.44 75 ASN A CA 1
ATOM 616 C C . ASN A 1 75 ? 0.965 -9.173 0.746 1.00 98.44 75 ASN A C 1
ATOM 618 O O . ASN A 1 75 ? 0.451 -9.197 -0.375 1.00 98.44 75 ASN A O 1
ATOM 622 N N . ARG A 1 76 ? 2.191 -9.663 0.976 1.00 98.50 76 ARG A N 1
ATOM 623 C CA . ARG A 1 76 ? 2.977 -10.353 -0.053 1.00 98.50 76 ARG A CA 1
ATOM 624 C C . ARG A 1 76 ? 2.254 -11.603 -0.550 1.00 98.50 76 ARG A C 1
ATOM 626 O O . ARG A 1 76 ? 2.076 -11.748 -1.757 1.00 98.50 76 ARG A O 1
ATOM 633 N N . GLU A 1 77 ? 1.818 -12.476 0.354 1.00 98.75 77 GLU A N 1
ATOM 634 C CA . GLU A 1 77 ? 1.116 -13.711 -0.007 1.00 98.75 77 GLU A CA 1
ATOM 635 C C . GLU A 1 77 ? -0.166 -13.419 -0.798 1.00 98.75 77 GLU A C 1
ATOM 637 O O . GLU A 1 77 ? -0.381 -13.988 -1.870 1.00 98.75 77 GLU A O 1
ATOM 642 N N . LEU A 1 78 ? -0.990 -12.486 -0.315 1.00 98.69 78 LEU A N 1
ATOM 643 C CA . LEU A 1 78 ? -2.250 -12.116 -0.959 1.00 98.69 78 LEU A CA 1
ATOM 644 C C . LEU A 1 78 ? -2.030 -11.460 -2.328 1.00 98.69 78 LEU A C 1
ATOM 646 O O . LEU A 1 78 ? -2.734 -11.793 -3.286 1.00 98.69 78 LEU A O 1
ATOM 650 N N . SER A 1 79 ? -1.035 -10.579 -2.451 1.00 98.56 79 SER A N 1
ATOM 651 C CA . SER A 1 79 ? -0.688 -9.933 -3.724 1.00 98.56 79 SER A CA 1
ATOM 652 C C . SER A 1 79 ? -0.201 -10.952 -4.754 1.00 98.56 79 SER A C 1
ATOM 654 O O . SER A 1 79 ? -0.668 -10.957 -5.897 1.00 98.56 79 SER A O 1
ATOM 656 N N . GLU A 1 80 ? 0.691 -11.863 -4.352 1.00 98.69 80 GLU A N 1
ATOM 657 C CA . GLU A 1 80 ? 1.167 -12.945 -5.216 1.00 98.69 80 GLU A CA 1
ATOM 658 C C . GLU A 1 80 ? 0.021 -13.8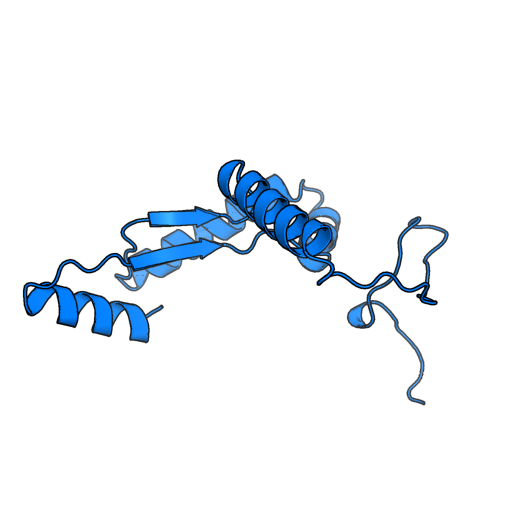87 -5.616 1.00 98.69 80 GLU A C 1
ATOM 660 O O . GLU A 1 80 ? -0.074 -14.279 -6.781 1.00 98.69 80 GLU A O 1
ATOM 665 N N . LEU A 1 81 ? -0.881 -14.224 -4.690 1.00 98.75 81 LEU A N 1
ATOM 666 C CA . LEU A 1 81 ? -2.049 -15.064 -4.956 1.00 98.75 81 LEU A CA 1
ATOM 667 C C . LEU A 1 81 ? -2.981 -14.436 -6.000 1.00 98.75 81 LEU A C 1
ATOM 669 O O . LEU A 1 81 ? -3.388 -15.117 -6.945 1.00 98.75 81 LEU A O 1
ATOM 673 N N . ILE A 1 82 ? -3.319 -13.153 -5.844 1.00 98.75 82 ILE A N 1
ATOM 674 C CA . ILE A 1 82 ? -4.177 -12.426 -6.789 1.00 98.75 82 ILE A CA 1
ATOM 675 C C . ILE A 1 82 ? -3.512 -12.377 -8.166 1.00 98.75 82 ILE A C 1
ATOM 677 O O . ILE A 1 82 ? -4.153 -12.722 -9.160 1.00 98.75 82 ILE A O 1
ATOM 681 N N . TYR A 1 83 ? -2.224 -12.027 -8.229 1.00 98.56 83 TYR A N 1
ATOM 682 C CA . TYR A 1 83 ? -1.471 -12.007 -9.482 1.00 98.56 83 TYR A CA 1
ATOM 683 C C . TYR A 1 83 ? -1.502 -13.365 -10.191 1.00 98.56 83 TYR A C 1
ATOM 685 O O . TYR A 1 83 ? -1.837 -13.432 -11.374 1.00 98.56 83 TYR A O 1
ATOM 693 N N . ARG A 1 84 ? -1.197 -14.455 -9.472 1.00 98.69 84 ARG A N 1
ATOM 694 C CA . ARG A 1 84 ? -1.183 -15.813 -10.037 1.00 98.69 84 ARG A CA 1
ATOM 695 C C . ARG A 1 84 ? -2.558 -16.198 -10.578 1.00 98.69 84 ARG A C 1
ATOM 697 O O . ARG A 1 84 ? -2.648 -16.622 -11.722 1.00 98.69 84 ARG A O 1
ATOM 704 N N . ARG A 1 85 ? -3.637 -15.945 -9.829 1.00 98.75 85 ARG A N 1
ATOM 705 C CA . ARG A 1 85 ? -5.012 -16.218 -10.290 1.00 98.75 85 ARG A CA 1
ATOM 706 C C . ARG A 1 85 ? -5.379 -15.442 -11.555 1.00 98.75 85 ARG A C 1
ATOM 708 O O . ARG A 1 85 ? -6.002 -16.006 -12.449 1.00 98.75 85 ARG A O 1
ATOM 715 N N . LEU A 1 86 ? -4.994 -14.168 -11.646 1.00 98.75 86 LEU A N 1
ATOM 716 C CA . LEU A 1 86 ? -5.226 -13.361 -12.847 1.00 98.75 86 LEU A CA 1
ATOM 717 C C . LEU A 1 86 ? -4.407 -13.869 -14.037 1.00 98.75 86 LEU A C 1
ATOM 719 O O . LEU A 1 86 ? -4.911 -13.909 -15.158 1.00 98.75 86 LEU A O 1
ATOM 723 N N . ASN A 1 87 ? -3.158 -14.267 -13.800 1.00 98.38 87 ASN A N 1
ATOM 724 C CA . ASN A 1 87 ? -2.289 -14.823 -14.829 1.00 98.38 87 ASN A CA 1
ATOM 725 C C . ASN A 1 87 ? -2.822 -16.164 -15.355 1.00 98.38 87 ASN A C 1
ATOM 727 O O . ASN A 1 87 ? -2.924 -16.339 -16.566 1.00 98.38 87 ASN A O 1
ATOM 731 N N . ASP A 1 88 ? -3.219 -17.071 -14.463 1.00 98.44 88 ASP A N 1
ATOM 732 C CA . ASP A 1 88 ? -3.726 -18.403 -14.814 1.00 98.44 88 ASP A CA 1
ATOM 733 C C . ASP A 1 88 ? -5.068 -18.330 -15.556 1.00 98.44 88 ASP A C 1
ATOM 735 O O . ASP A 1 88 ? -5.340 -19.139 -16.440 1.00 98.44 88 ASP A O 1
ATOM 739 N N . ALA A 1 89 ? -5.884 -17.316 -15.255 1.00 98.56 89 ALA A N 1
ATOM 740 C CA . ALA A 1 89 ? -7.124 -17.031 -15.972 1.00 98.56 89 ALA A CA 1
ATOM 741 C C . ALA A 1 89 ? -6.919 -16.287 -17.311 1.00 98.56 89 ALA A C 1
ATOM 743 O O . ALA A 1 89 ? -7.895 -15.962 -17.986 1.00 98.56 89 ALA A O 1
ATOM 744 N N . GLY A 1 90 ? -5.674 -16.000 -17.711 1.00 98.25 90 GLY A N 1
ATOM 745 C CA . GLY A 1 90 ? -5.357 -15.335 -18.979 1.00 98.25 90 GLY A CA 1
ATOM 746 C C . GLY A 1 90 ? -5.600 -13.821 -18.993 1.00 98.25 90 GLY A C 1
ATOM 747 O O . GLY A 1 90 ? -5.590 -13.215 -20.063 1.00 98.25 90 GLY A O 1
ATOM 748 N N . TYR A 1 91 ? -5.787 -13.186 -17.830 1.00 98.50 91 TYR A N 1
ATOM 749 C CA . TYR A 1 91 ? -6.034 -11.741 -17.719 1.00 98.50 91 TYR A CA 1
ATOM 750 C C . TYR A 1 91 ? -4.757 -10.887 -17.685 1.00 98.50 91 TYR A C 1
ATOM 752 O O . TYR A 1 91 ? -4.839 -9.660 -17.660 1.00 98.50 91 TYR A O 1
ATOM 760 N N . ILE A 1 92 ? -3.570 -11.504 -17.706 1.00 98.19 92 ILE A N 1
ATOM 761 C CA . ILE A 1 92 ? -2.284 -10.796 -17.712 1.00 98.19 92 ILE A CA 1
ATOM 762 C C . ILE A 1 92 ? -1.642 -10.871 -19.099 1.00 98.19 92 ILE A C 1
ATOM 764 O O . ILE A 1 92 ? -1.209 -11.931 -19.548 1.00 98.19 92 ILE A O 1
ATOM 768 N N . SER A 1 93 ? -1.519 -9.723 -19.769 1.00 97.12 93 SER A N 1
ATOM 769 C CA . SER A 1 93 ? -0.772 -9.609 -21.027 1.00 97.12 93 SER A CA 1
ATOM 770 C C . SER A 1 93 ? 0.697 -9.263 -20.776 1.00 97.12 93 SER A C 1
ATOM 772 O O . SER A 1 93 ? 0.990 -8.394 -19.956 1.00 97.12 93 SER A O 1
ATOM 774 N N . LYS A 1 94 ? 1.616 -9.872 -21.530 1.00 96.44 94 LYS A N 1
ATOM 775 C CA . LYS A 1 94 ? 3.055 -9.564 -21.490 1.00 96.44 94 LYS A CA 1
ATOM 776 C C . LYS A 1 94 ? 3.456 -8.826 -22.763 1.00 96.44 94 LYS A C 1
ATOM 778 O O . LYS A 1 94 ? 3.053 -9.220 -23.855 1.00 96.44 94 LYS A O 1
ATOM 783 N N . ARG A 1 95 ? 4.230 -7.749 -22.625 1.00 96.06 95 ARG A N 1
ATOM 784 C CA . ARG A 1 95 ? 4.718 -6.929 -23.742 1.00 96.06 95 ARG A CA 1
ATOM 785 C C . ARG A 1 95 ? 6.149 -6.497 -23.465 1.00 96.06 95 ARG A C 1
ATOM 787 O O . ARG A 1 95 ? 6.476 -6.162 -22.330 1.00 96.06 95 ARG A O 1
ATOM 794 N N . THR A 1 96 ? 6.972 -6.477 -24.503 1.00 96.12 96 THR A N 1
ATOM 795 C CA . THR A 1 96 ? 8.289 -5.845 -24.434 1.00 96.12 96 THR A CA 1
ATOM 796 C C . THR A 1 96 ? 8.117 -4.343 -24.596 1.00 96.12 96 THR A C 1
ATOM 798 O O . THR A 1 96 ? 7.397 -3.895 -25.487 1.00 96.12 96 THR A O 1
ATOM 801 N N . ILE A 1 97 ? 8.770 -3.578 -23.728 1.00 94.62 97 ILE A N 1
ATOM 802 C CA . ILE A 1 97 ? 8.769 -2.116 -23.754 1.00 94.62 97 ILE A CA 1
ATOM 803 C C . ILE A 1 97 ? 10.207 -1.600 -23.790 1.00 94.62 97 ILE A C 1
ATOM 805 O O . ILE A 1 97 ? 11.129 -2.286 -23.349 1.00 94.62 97 ILE A O 1
ATOM 809 N N . SER A 1 98 ? 10.387 -0.385 -24.300 1.00 94.06 98 SER A N 1
ATOM 810 C CA . SER A 1 98 ? 11.636 0.363 -24.165 1.00 94.06 98 SER A CA 1
ATOM 811 C C . SER A 1 98 ? 11.505 1.327 -22.994 1.00 94.06 98 SER A C 1
ATOM 813 O O . SER A 1 98 ? 10.540 2.082 -22.921 1.00 94.06 98 SER A O 1
ATOM 815 N N . GLN A 1 99 ? 12.477 1.300 -22.089 1.00 91.75 99 GLN A N 1
ATOM 816 C CA . GLN A 1 99 ? 12.538 2.181 -20.930 1.00 91.75 99 GLN A CA 1
ATOM 817 C C . GLN A 1 99 ? 13.964 2.715 -20.789 1.00 91.75 99 GLN A C 1
ATOM 819 O O . GLN A 1 99 ? 14.923 2.007 -21.101 1.00 91.75 99 GLN A O 1
ATOM 824 N N . LEU A 1 100 ? 14.105 3.963 -20.338 1.00 91.25 100 LEU A N 1
ATOM 825 C CA . LEU A 1 100 ? 15.416 4.545 -20.060 1.00 91.25 100 LEU A CA 1
ATOM 826 C C . LEU A 1 100 ? 16.095 3.809 -18.896 1.00 91.25 100 LEU A C 1
ATOM 828 O O . LEU A 1 100 ? 15.448 3.422 -17.921 1.00 91.25 100 LEU A O 1
ATOM 832 N N . TYR A 1 101 ? 17.405 3.612 -19.019 1.00 92.12 101 TYR A N 1
ATOM 833 C CA . TYR A 1 101 ? 18.224 2.836 -18.093 1.00 92.12 101 TYR A CA 1
ATOM 834 C C . TYR A 1 101 ? 19.471 3.632 -17.715 1.00 92.12 101 TYR A C 1
ATOM 836 O O . TYR A 1 101 ? 20.139 4.180 -18.590 1.00 92.12 101 TYR A O 1
ATOM 844 N N . ASP A 1 102 ? 19.771 3.689 -16.421 1.00 90.00 102 ASP A N 1
ATOM 845 C CA . ASP A 1 102 ? 20.999 4.272 -15.886 1.00 90.00 102 ASP A CA 1
ATOM 846 C C . ASP A 1 102 ? 22.065 3.163 -15.776 1.00 90.00 102 ASP A C 1
ATOM 848 O O . ASP A 1 102 ? 21.913 2.256 -14.948 1.00 90.00 102 ASP A O 1
ATOM 852 N N . PRO A 1 103 ? 23.129 3.185 -16.605 1.00 92.56 103 PRO A N 1
ATOM 853 C CA . PRO A 1 103 ? 24.154 2.148 -16.591 1.00 92.56 103 PRO A CA 1
ATOM 854 C C . PRO A 1 103 ? 25.098 2.230 -15.387 1.00 92.56 103 PRO A C 1
ATOM 856 O O . PRO A 1 103 ? 25.709 1.216 -15.053 1.00 92.56 103 PRO A O 1
ATOM 859 N N . GLU A 1 104 ? 25.214 3.386 -14.728 1.00 91.62 104 GLU A N 1
ATOM 860 C CA . GLU A 1 104 ? 26.064 3.557 -13.545 1.00 91.62 104 GLU A CA 1
ATOM 861 C C . GLU A 1 104 ? 25.366 3.010 -12.299 1.00 91.62 104 GLU A C 1
ATOM 863 O O . GLU A 1 104 ? 25.958 2.256 -11.529 1.00 91.62 104 GLU A O 1
ATOM 868 N N . LYS A 1 105 ? 24.078 3.334 -12.130 1.00 85.12 105 LYS A N 1
ATOM 869 C CA . LYS A 1 105 ? 23.251 2.837 -11.016 1.00 85.12 105 LYS A CA 1
ATOM 870 C C . LYS A 1 105 ? 22.627 1.466 -11.268 1.00 85.12 105 LYS A C 1
ATOM 872 O O . LYS A 1 105 ? 22.000 0.911 -10.371 1.00 85.12 105 LYS A O 1
ATOM 877 N N . GLN A 1 106 ? 22.783 0.942 -12.481 1.00 90.31 106 GLN A N 1
ATOM 878 C CA . GLN A 1 106 ? 22.256 -0.343 -12.935 1.00 90.31 106 GLN A CA 1
ATOM 879 C C . GLN A 1 106 ? 20.748 -0.516 -12.689 1.00 90.31 106 GLN A C 1
ATOM 881 O O . GLN A 1 106 ? 20.291 -1.548 -12.194 1.00 90.31 106 GLN A O 1
ATOM 886 N N . MET A 1 107 ? 19.957 0.505 -13.029 1.00 88.38 107 MET A N 1
ATOM 887 C CA . MET A 1 107 ? 18.510 0.489 -12.809 1.00 88.38 107 MET A CA 1
ATOM 888 C C . MET A 1 107 ? 17.723 1.186 -13.919 1.00 88.38 107 MET A C 1
ATOM 890 O O . MET A 1 107 ? 18.185 2.145 -14.537 1.00 88.38 107 MET A O 1
ATOM 894 N N . PHE A 1 108 ? 16.490 0.729 -14.143 1.00 90.00 108 PHE A N 1
ATOM 895 C CA . PHE A 1 108 ? 15.540 1.438 -14.998 1.00 90.00 108 PHE A CA 1
ATOM 896 C C . PHE A 1 108 ? 15.053 2.723 -14.324 1.00 90.00 108 PHE A C 1
ATOM 898 O O . PHE A 1 108 ? 14.818 2.748 -13.113 1.00 90.00 108 PHE A O 1
ATOM 905 N N . LEU A 1 109 ? 14.875 3.779 -15.118 1.00 84.56 109 LEU A N 1
ATOM 906 C CA . LEU A 1 109 ? 14.445 5.092 -14.653 1.00 84.56 109 LEU A CA 1
ATOM 907 C C . LEU A 1 109 ? 12.934 5.264 -14.869 1.00 84.56 109 LEU A C 1
ATOM 909 O O . LEU A 1 109 ? 12.462 5.229 -16.007 1.00 84.56 109 LEU A O 1
ATOM 913 N N . PRO A 1 110 ? 12.150 5.449 -13.795 1.00 83.00 110 PRO A N 1
ATOM 914 C CA . PRO A 1 110 ? 10.808 6.009 -13.903 1.00 83.00 110 PRO A CA 1
ATOM 915 C C . PRO A 1 110 ? 10.842 7.455 -14.420 1.00 83.00 110 PRO A C 1
ATOM 917 O O . PRO A 1 110 ? 11.761 8.197 -14.073 1.00 83.00 110 PRO A O 1
ATOM 920 N N . ASP A 1 111 ? 9.798 7.881 -15.137 1.00 79.75 111 ASP A N 1
ATOM 921 C CA . ASP A 1 111 ? 9.653 9.211 -15.764 1.00 79.75 111 ASP A CA 1
ATOM 922 C C . ASP A 1 111 ? 10.098 10.378 -14.873 1.00 79.75 111 ASP A C 1
ATOM 924 O O . ASP A 1 111 ? 10.870 11.238 -15.288 1.00 79.75 111 ASP A O 1
ATOM 928 N N . ARG A 1 112 ? 9.693 10.371 -13.600 1.00 78.81 112 ARG A N 1
ATOM 929 C CA . ARG A 1 112 ? 10.018 11.428 -12.625 1.00 78.81 112 ARG A CA 1
ATOM 930 C C . ARG A 1 112 ? 11.505 11.564 -12.262 1.00 78.81 112 ARG A C 1
ATOM 932 O O . ARG A 1 112 ? 11.862 12.513 -11.570 1.00 78.81 112 ARG A O 1
ATOM 939 N N . PHE A 1 113 ? 12.358 10.626 -12.673 1.00 75.69 113 PHE A N 1
ATOM 940 C CA . PHE A 1 113 ? 13.811 10.686 -12.467 1.00 75.69 113 PHE A CA 1
ATOM 941 C C . PHE A 1 113 ? 14.584 11.084 -13.720 1.00 75.69 113 PHE A C 1
ATOM 943 O O . PHE A 1 113 ? 15.803 11.236 -13.662 1.00 75.69 113 PHE A O 1
ATOM 950 N N . ILE A 1 114 ? 13.892 11.290 -14.838 1.00 81.94 114 ILE A N 1
ATOM 951 C CA . ILE A 1 114 ? 14.498 11.775 -16.069 1.00 81.94 114 ILE A CA 1
ATOM 952 C C . ILE A 1 114 ? 14.492 13.300 -16.027 1.00 81.94 114 ILE A C 1
ATOM 954 O O . ILE A 1 114 ? 13.456 13.942 -15.868 1.00 81.94 114 ILE A O 1
ATOM 958 N N . LYS A 1 115 ? 15.680 13.888 -16.153 1.00 83.62 115 LYS A N 1
ATOM 959 C CA . LYS A 1 115 ? 15.862 15.330 -16.323 1.00 83.62 115 LYS A CA 1
ATOM 960 C C . LYS A 1 115 ? 16.306 15.584 -17.754 1.00 83.62 115 LYS A C 1
ATOM 962 O O . LYS A 1 115 ? 17.156 14.867 -18.275 1.00 83.62 115 LYS A O 1
ATOM 967 N N . GLY A 1 116 ? 15.750 16.613 -18.372 1.00 86.50 116 GLY A N 1
ATOM 968 C CA . GLY A 1 116 ? 16.081 17.009 -19.731 1.00 86.50 116 GLY A CA 1
ATOM 969 C C . GLY A 1 116 ? 15.618 18.429 -20.005 1.00 86.50 116 GLY A C 1
ATOM 970 O O . GLY A 1 116 ? 15.048 19.093 -19.137 1.00 86.50 116 GLY A O 1
ATOM 971 N N . THR A 1 117 ? 15.880 18.900 -21.213 1.00 84.00 117 THR A N 1
ATOM 972 C CA . THR A 1 117 ? 15.354 20.175 -21.696 1.00 84.00 117 THR A CA 1
ATOM 973 C C . THR A 1 117 ? 13.870 20.016 -22.035 1.00 84.00 117 THR A C 1
ATOM 975 O O . THR A 1 117 ? 13.452 18.935 -22.451 1.00 84.00 117 THR A O 1
ATOM 978 N N . CYS A 1 118 ? 13.073 21.076 -21.852 1.00 73.88 118 CYS A N 1
ATOM 979 C CA . CYS A 1 118 ? 11.692 21.100 -22.344 1.00 73.88 118 CYS A CA 1
ATOM 980 C C . CYS A 1 118 ? 11.681 20.756 -23.848 1.00 73.88 118 CYS A C 1
ATOM 982 O O . CYS A 1 118 ? 12.542 21.290 -24.556 1.00 73.88 118 CYS A O 1
ATOM 984 N N . PRO A 1 119 ? 10.778 19.867 -24.309 1.00 73.12 119 PRO A N 1
ATOM 985 C CA . PRO A 1 119 ? 10.668 19.506 -25.721 1.00 73.12 119 PRO A CA 1
ATOM 986 C C . PRO A 1 119 ? 10.314 20.703 -26.607 1.00 73.12 119 PRO A C 1
ATOM 988 O O . PRO A 1 119 ? 9.624 21.627 -26.111 1.00 73.12 119 PRO A O 1
#

InterPro domains:
  IPR014729 Rossmann-like alpha/beta/alpha sandwich fold [G3DSA:3.40.50.620] (1-72)
  IPR015413 Methionyl/Leucyl tRNA synthetase [PF09334] (1-119)
  IPR023458 Methionine-tRNA ligase, type 1 [PTHR45765] (2-119)

Nearest PDB structures (foldseek):
  5goy-assembly1_A  TM=9.082E-01  e=1.009E-05  Homo sapiens
  7wpj-assembly1_A  TM=8.383E-01  e=1.840E-04  Staphylococcus aureus
  6swx-assembly1_A  TM=8.437E-01  e=2.759E-04  Leishmania major
  7wpk-assembly1_A  TM=8.381E-01  e=2.952E-04  Staphylococcus aureus subsp. aureus COL
  4py2-assembly3_C  TM=8.352E-01  e=5.067E-04  Brucella abortus 2308

pLDDT: mean 94.73, std 5.55, range [73.12, 98.75]